Protein AF-A0A8H6CH18-F1 (afdb_monomer_lite)

Organism: NCBI:txid560253

InterPro domains:
  IPR009542 Signal peptidase complex subunit 1 [PF06645] (38-107)
  IPR009542 Signal peptidase complex subunit 1 [PTHR13202] (22-106)

Foldseek 3Di:
DDDDPPPPVPPPPPPPVVVVVVVVVVVVVVCVQQVQPFDPQLVVVLVVLLVVLLVVLQVVLVVVCVVVVHNVSSVCSNVVSNVVSCVVRVGNPPVRHPDDDPDDPPDDPPPDDAPDDPNDDDD

pLDDT: mean 77.4, std 16.91, range [46.97, 98.25]

Structure (mmCIF, N/CA/C/O backbone):
data_AF-A0A8H6CH18-F1
#
_entry.id   AF-A0A8H6CH18-F1
#
loop_
_atom_site.group_PDB
_atom_site.id
_atom_site.type_symbol
_atom_site.label_atom_id
_atom_site.label_alt_id
_atom_site.label_comp_id
_atom_site.label_asym_id
_atom_site.label_entity_id
_atom_site.label_seq_id
_atom_site.pdbx_PDB_ins_code
_atom_site.Cartn_x
_atom_site.Cartn_y
_atom_site.Cartn_z
_atom_site.occupancy
_atom_site.B_iso_or_equiv
_atom_site.auth_seq_id
_atom_site.auth_comp_id
_atom_site.auth_asym_id
_atom_site.auth_atom_id
_atom_site.pdbx_PDB_model_num
ATOM 1 N N . MET A 1 1 ? 29.865 -60.210 4.224 1.00 49.16 1 MET A N 1
ATOM 2 C CA . MET A 1 1 ? 29.651 -58.939 4.955 1.00 49.16 1 MET A CA 1
ATOM 3 C C . MET A 1 1 ? 30.440 -57.892 4.176 1.00 49.16 1 MET A C 1
ATOM 5 O O . MET A 1 1 ? 31.625 -58.109 4.022 1.00 49.16 1 MET A O 1
ATOM 9 N N . ALA A 1 2 ? 29.889 -56.883 3.507 1.00 48.53 2 ALA A N 1
ATOM 10 C CA . ALA A 1 2 ? 28.772 -56.012 3.845 1.00 48.53 2 ALA A CA 1
ATOM 11 C C . ALA A 1 2 ? 27.662 -56.000 2.779 1.00 48.53 2 ALA A C 1
ATOM 13 O O . ALA A 1 2 ? 27.880 -56.288 1.607 1.00 48.53 2 ALA A O 1
ATOM 14 N N . VAL A 1 3 ? 26.461 -55.704 3.261 1.00 52.97 3 VAL A N 1
ATOM 15 C CA . VAL A 1 3 ? 25.207 -55.582 2.523 1.00 52.97 3 VAL A CA 1
ATOM 16 C C . VAL A 1 3 ? 25.241 -54.274 1.731 1.00 52.97 3 VAL A C 1
ATOM 18 O O . VAL A 1 3 ? 25.371 -53.207 2.328 1.00 52.97 3 VAL A O 1
ATOM 21 N N . GLY A 1 4 ? 25.139 -54.354 0.403 1.00 56.97 4 GLY A N 1
ATOM 22 C CA . GLY A 1 4 ? 24.859 -53.196 -0.445 1.00 56.97 4 GLY A CA 1
ATOM 23 C C . GLY A 1 4 ? 23.419 -52.758 -0.208 1.00 56.97 4 GLY A C 1
ATOM 24 O O . GLY A 1 4 ? 22.483 -53.436 -0.623 1.00 56.97 4 GLY A O 1
ATOM 25 N N . PHE A 1 5 ? 23.241 -51.673 0.541 1.00 58.44 5 PHE A N 1
ATOM 26 C CA . PHE A 1 5 ? 21.948 -51.032 0.740 1.00 58.44 5 PHE A CA 1
ATOM 27 C C . PHE A 1 5 ? 21.679 -50.122 -0.460 1.00 58.44 5 PHE A C 1
ATOM 29 O O . PHE A 1 5 ? 21.836 -48.905 -0.387 1.00 58.44 5 PHE A O 1
ATOM 36 N N . ASP A 1 6 ? 21.308 -50.728 -1.585 1.00 55.00 6 ASP A N 1
ATOM 37 C CA . ASP A 1 6 ? 20.701 -50.000 -2.689 1.00 55.00 6 ASP A CA 1
ATOM 38 C C . ASP A 1 6 ? 19.287 -49.608 -2.257 1.00 55.00 6 ASP A C 1
ATOM 40 O O . ASP A 1 6 ? 18.326 -50.372 -2.386 1.00 55.00 6 ASP A O 1
ATOM 44 N N . VAL A 1 7 ? 19.152 -48.388 -1.727 1.00 61.12 7 VAL A N 1
ATOM 45 C CA . VAL A 1 7 ? 17.866 -47.683 -1.689 1.00 61.12 7 VAL A CA 1
ATOM 46 C C . VAL A 1 7 ? 17.504 -47.359 -3.130 1.00 61.12 7 VAL A C 1
ATOM 48 O O . VAL A 1 7 ? 17.605 -46.228 -3.604 1.00 61.12 7 VAL A O 1
ATOM 51 N N . GLN A 1 8 ? 17.057 -48.390 -3.839 1.00 50.03 8 GLN A N 1
ATOM 52 C CA . GLN A 1 8 ? 16.233 -48.260 -5.016 1.00 50.03 8 GLN A CA 1
ATOM 53 C C . GLN A 1 8 ? 14.925 -47.629 -4.534 1.00 50.03 8 GLN A C 1
ATOM 55 O O . GLN A 1 8 ? 13.965 -48.310 -4.174 1.00 50.03 8 GLN A O 1
ATOM 60 N N . SER A 1 9 ? 14.932 -46.297 -4.483 1.00 54.38 9 SER A N 1
ATOM 61 C CA . SER A 1 9 ? 13.798 -45.400 -4.268 1.00 54.38 9 SER A CA 1
ATOM 62 C C . SER A 1 9 ? 12.775 -45.593 -5.399 1.00 54.38 9 SER A C 1
ATOM 64 O O . SER A 1 9 ? 12.564 -44.736 -6.254 1.00 54.38 9 SER A O 1
ATOM 66 N N . ASN A 1 10 ? 12.145 -46.765 -5.433 1.00 49.50 10 ASN A N 1
ATOM 67 C CA . ASN A 1 10 ? 11.081 -47.151 -6.347 1.00 49.50 10 ASN A CA 1
ATOM 68 C C . ASN A 1 10 ? 9.727 -46.783 -5.728 1.00 49.50 10 ASN A C 1
ATOM 70 O O . ASN A 1 10 ? 8.848 -47.616 -5.537 1.00 49.50 10 ASN A O 1
ATOM 74 N N . GLY A 1 11 ? 9.576 -45.506 -5.391 1.00 52.75 11 GLY A N 1
ATOM 75 C CA . GLY A 1 11 ? 8.275 -44.871 -5.290 1.00 52.75 11 GLY A CA 1
ATOM 76 C C . GLY A 1 11 ? 8.027 -44.196 -6.624 1.00 52.75 11 GLY A C 1
ATOM 77 O O . GLY A 1 11 ? 8.425 -43.048 -6.806 1.00 52.75 11 GLY A O 1
ATOM 78 N N . LYS A 1 12 ? 7.425 -44.923 -7.569 1.00 52.72 12 LYS A N 1
ATOM 79 C CA . LYS A 1 12 ? 6.913 -44.388 -8.834 1.00 52.72 12 LYS A CA 1
ATOM 80 C C . LYS A 1 12 ? 5.861 -43.322 -8.539 1.00 52.72 12 LYS A C 1
ATOM 82 O O . LYS A 1 12 ? 4.663 -43.569 -8.613 1.00 52.72 12 LYS A O 1
ATOM 87 N N . ARG A 1 13 ? 6.303 -42.121 -8.191 1.00 57.19 13 ARG A N 1
ATOM 88 C CA . ARG A 1 13 ? 5.475 -40.940 -8.314 1.00 57.19 13 ARG A CA 1
ATOM 89 C C . ARG A 1 13 ? 5.523 -40.605 -9.793 1.00 57.19 13 ARG A C 1
ATOM 91 O O . ARG A 1 13 ? 6.479 -39.995 -10.265 1.00 57.19 13 ARG A O 1
ATOM 98 N N . HIS A 1 14 ? 4.503 -41.050 -10.520 1.00 53.75 14 HIS A N 1
ATOM 99 C CA . HIS A 1 14 ? 4.048 -40.357 -11.719 1.00 53.75 14 HIS A CA 1
ATOM 100 C C . HIS A 1 14 ? 3.620 -38.946 -11.289 1.00 53.75 14 HIS A C 1
ATOM 102 O O . HIS A 1 14 ? 2.441 -38.623 -11.235 1.00 53.75 14 HIS A O 1
ATOM 108 N N . VAL A 1 15 ? 4.584 -38.122 -10.879 1.00 60.84 15 VAL A N 1
ATOM 109 C CA . VAL A 1 15 ? 4.412 -36.684 -10.934 1.00 60.84 15 VAL A CA 1
ATOM 110 C C . VAL A 1 15 ? 4.551 -36.401 -12.412 1.00 60.84 15 VAL A C 1
ATOM 112 O O . VAL A 1 15 ? 5.619 -36.588 -12.997 1.00 60.84 15 VAL A O 1
ATOM 115 N N . ASP A 1 16 ? 3.413 -36.135 -13.032 1.00 64.56 16 ASP A N 1
ATOM 116 C CA . ASP A 1 16 ? 3.322 -35.793 -14.435 1.00 64.56 16 ASP A CA 1
ATOM 117 C C . ASP A 1 16 ? 4.338 -34.678 -14.727 1.00 64.56 16 ASP A C 1
ATOM 119 O O . ASP A 1 16 ? 4.300 -33.629 -14.084 1.00 64.56 16 ASP A O 1
ATOM 123 N N . ARG A 1 17 ? 5.308 -34.925 -15.618 1.00 69.62 17 ARG A N 1
ATOM 124 C CA . ARG A 1 17 ? 6.426 -33.993 -15.867 1.00 69.62 17 ARG A CA 1
ATOM 125 C C . ARG A 1 17 ? 5.913 -32.602 -16.253 1.00 69.62 17 ARG A C 1
ATOM 127 O O . ARG A 1 17 ? 6.522 -31.618 -15.854 1.00 69.62 17 ARG A O 1
ATOM 134 N N . SER A 1 18 ? 4.767 -32.535 -16.932 1.00 69.44 18 SER A N 1
ATOM 135 C CA . SER A 1 18 ? 4.042 -31.297 -17.228 1.00 69.44 18 SER A CA 1
ATOM 136 C C . SER A 1 18 ? 3.617 -30.554 -15.965 1.00 69.44 18 SER A C 1
ATOM 138 O O . SER A 1 18 ? 3.842 -29.358 -15.880 1.00 69.44 18 SER A O 1
ATOM 140 N N . SER A 1 19 ? 3.068 -31.233 -14.953 1.00 71.50 19 SER A N 1
ATOM 141 C CA . SER A 1 19 ? 2.670 -30.582 -13.694 1.00 71.50 19 SER A CA 1
ATOM 142 C C . SER A 1 19 ? 3.842 -29.956 -12.926 1.00 71.50 19 SER A C 1
ATOM 144 O O . SER A 1 19 ? 3.657 -28.930 -12.278 1.00 71.50 19 SER A O 1
ATOM 146 N N . VAL A 1 20 ? 5.046 -30.535 -13.028 1.00 78.44 20 VAL A N 1
ATOM 147 C CA . VAL A 1 20 ? 6.265 -29.969 -12.422 1.00 78.44 20 VAL A CA 1
ATOM 148 C C . VAL A 1 20 ? 6.697 -28.713 -13.172 1.00 78.44 20 VAL A C 1
ATOM 150 O O . VAL A 1 20 ? 6.897 -27.681 -12.546 1.00 78.44 20 VAL A O 1
ATOM 153 N N . THR A 1 21 ? 6.737 -28.761 -14.507 1.00 84.94 21 THR A N 1
ATOM 154 C CA . THR A 1 21 ? 7.068 -27.592 -15.337 1.00 84.94 21 THR A CA 1
ATOM 155 C C . THR A 1 21 ? 6.104 -26.428 -15.102 1.00 84.94 21 THR A C 1
ATOM 157 O O . THR A 1 21 ? 6.547 -25.300 -14.934 1.00 84.94 21 THR A O 1
ATOM 160 N N . MET A 1 22 ? 4.800 -26.702 -15.003 1.00 83.56 22 MET A N 1
ATOM 161 C CA . MET A 1 22 ? 3.792 -25.672 -14.720 1.00 83.56 22 MET A CA 1
ATOM 162 C C . MET A 1 22 ? 3.954 -25.074 -13.313 1.00 83.56 22 MET A C 1
ATOM 164 O O . MET A 1 22 ? 3.724 -23.884 -13.116 1.00 83.56 22 MET A O 1
ATOM 168 N N . ALA A 1 23 ? 4.348 -25.880 -12.320 1.00 86.62 23 ALA A N 1
ATOM 169 C CA . ALA A 1 23 ? 4.632 -25.376 -10.978 1.00 86.62 23 ALA A CA 1
ATOM 170 C C . ALA A 1 23 ? 5.874 -24.472 -10.969 1.00 86.62 23 ALA A C 1
ATOM 172 O O . ALA A 1 23 ? 5.835 -23.406 -10.361 1.00 86.62 23 ALA A O 1
ATOM 173 N N . ASP A 1 24 ? 6.935 -24.855 -11.681 1.00 88.06 24 ASP A N 1
ATOM 174 C CA . ASP A 1 24 ? 8.157 -24.056 -11.804 1.00 88.06 24 ASP A CA 1
ATOM 175 C C . ASP A 1 24 ? 7.900 -22.725 -12.538 1.00 88.06 24 ASP A C 1
ATOM 177 O O . ASP A 1 24 ? 8.400 -21.688 -12.106 1.00 88.06 24 ASP A O 1
ATOM 181 N N . GLU A 1 25 ? 7.067 -22.719 -13.587 1.00 86.56 25 GLU A N 1
ATOM 182 C CA . GLU A 1 25 ? 6.638 -21.495 -14.288 1.00 86.56 25 GLU A CA 1
ATOM 183 C C . GLU A 1 25 ? 5.857 -20.544 -13.367 1.00 86.56 25 GLU A C 1
ATOM 185 O O . GLU A 1 25 ? 6.122 -19.342 -13.347 1.00 86.56 25 GLU A O 1
ATOM 190 N N . LEU A 1 26 ? 4.926 -21.066 -12.559 1.00 86.50 26 LEU A N 1
ATOM 191 C CA . LEU A 1 26 ? 4.182 -20.258 -11.584 1.00 86.50 26 LEU A CA 1
ATOM 192 C C . LEU A 1 26 ? 5.090 -19.707 -10.482 1.00 86.50 26 LEU A C 1
ATOM 194 O O . LEU A 1 26 ? 4.909 -18.569 -10.050 1.00 86.50 26 LEU A O 1
ATOM 198 N N . LEU A 1 27 ? 6.067 -20.498 -10.028 1.00 85.94 27 LEU A N 1
ATOM 199 C CA . LEU A 1 27 ? 7.061 -20.047 -9.058 1.00 85.94 27 LEU A CA 1
ATOM 200 C C . LEU A 1 27 ? 7.941 -18.942 -9.641 1.00 85.94 27 LEU A C 1
ATOM 202 O O . LEU A 1 27 ? 8.190 -17.967 -8.943 1.00 85.94 27 LEU A O 1
ATOM 206 N N . GLN A 1 28 ? 8.353 -19.052 -10.905 1.00 84.25 28 GLN A N 1
ATOM 207 C CA . GLN A 1 28 ? 9.129 -18.015 -11.590 1.00 84.25 28 GLN A CA 1
ATOM 208 C C . GLN A 1 28 ? 8.320 -16.734 -11.783 1.00 84.25 28 GLN A C 1
ATOM 210 O O . GLN A 1 28 ? 8.810 -15.667 -11.443 1.00 84.25 28 GLN A O 1
ATOM 215 N N . GLN A 1 29 ? 7.061 -16.823 -12.218 1.00 81.19 29 GLN A N 1
ATOM 216 C CA . GLN A 1 29 ? 6.184 -15.649 -12.313 1.00 81.19 29 GLN A CA 1
ATOM 217 C C . GLN A 1 29 ? 5.970 -14.986 -10.951 1.00 81.19 29 GLN A C 1
ATOM 219 O O . GLN A 1 29 ? 6.036 -13.764 -10.831 1.00 81.19 29 GLN A O 1
ATOM 224 N N . ALA A 1 30 ? 5.730 -15.781 -9.906 1.00 78.62 30 ALA A N 1
ATOM 225 C CA . ALA A 1 30 ? 5.601 -15.264 -8.551 1.00 78.62 30 ALA A CA 1
ATOM 226 C C . ALA A 1 30 ? 6.912 -14.634 -8.068 1.00 78.62 30 ALA A C 1
ATOM 228 O O . ALA A 1 30 ? 6.871 -13.593 -7.420 1.00 78.62 30 ALA A O 1
ATOM 229 N N . GLN A 1 31 ? 8.053 -15.240 -8.398 1.00 80.38 31 GLN A N 1
ATOM 230 C CA . GLN A 1 31 ? 9.373 -14.732 -8.062 1.00 80.38 31 GLN A CA 1
ATOM 231 C C . GLN A 1 31 ? 9.663 -13.425 -8.797 1.00 80.38 31 GLN A C 1
ATOM 233 O O . GLN A 1 31 ? 10.061 -12.488 -8.135 1.00 80.38 31 GLN A O 1
ATOM 238 N N . GLU A 1 32 ? 9.377 -13.298 -10.092 1.00 75.00 32 GLU A N 1
ATOM 239 C CA . GLU A 1 32 ? 9.531 -12.048 -10.853 1.00 75.00 32 GLU A CA 1
ATOM 240 C C . GLU A 1 32 ? 8.627 -10.928 -10.311 1.00 75.00 32 GLU A C 1
ATOM 242 O O . GLU A 1 32 ? 9.056 -9.782 -10.159 1.00 75.00 32 GLU A O 1
ATOM 247 N N . LEU A 1 33 ? 7.384 -11.263 -9.946 1.00 72.19 33 LEU A N 1
ATOM 248 C CA . LEU A 1 33 ? 6.461 -10.337 -9.284 1.00 72.19 33 LEU A CA 1
ATOM 249 C C . LEU A 1 33 ? 6.904 -9.966 -7.860 1.00 72.19 33 LEU A C 1
ATOM 251 O O . LEU A 1 33 ? 6.545 -8.897 -7.379 1.00 72.19 33 LEU A O 1
ATOM 255 N N . LEU A 1 34 ? 7.648 -10.822 -7.159 1.00 67.62 34 LEU A N 1
ATOM 256 C CA . LEU A 1 34 ? 8.206 -10.499 -5.840 1.00 67.62 34 LEU A CA 1
ATOM 257 C C . LEU A 1 34 ? 9.539 -9.755 -5.939 1.00 67.62 34 LEU A C 1
ATOM 259 O O . LEU A 1 34 ? 9.830 -8.907 -5.101 1.00 67.62 34 LEU A O 1
ATOM 263 N N . GLU A 1 35 ? 10.347 -10.098 -6.938 1.00 71.94 35 GLU A N 1
ATOM 264 C CA . GLU A 1 35 ? 11.679 -9.555 -7.191 1.00 71.94 35 GLU A CA 1
ATOM 265 C C . GLU A 1 35 ? 11.587 -8.088 -7.603 1.00 71.94 35 GLU A C 1
ATOM 267 O O . GLU A 1 35 ? 12.477 -7.308 -7.273 1.00 71.94 35 GLU A O 1
ATOM 272 N N . GLY A 1 36 ? 10.453 -7.681 -8.192 1.00 63.00 36 GLY A N 1
ATOM 273 C CA . GLY A 1 36 ? 9.959 -6.314 -8.050 1.00 63.00 36 GLY A CA 1
ATOM 274 C C . GLY A 1 36 ? 10.931 -5.263 -8.555 1.00 63.00 36 GLY A C 1
ATOM 275 O O . GLY A 1 36 ? 11.122 -4.231 -7.912 1.00 63.00 36 GLY A O 1
ATOM 276 N N . GLN A 1 37 ? 11.557 -5.523 -9.703 1.00 65.31 37 GLN A N 1
ATOM 277 C CA . GLN A 1 37 ? 12.431 -4.552 -10.339 1.00 65.31 37 GLN A CA 1
ATOM 278 C C . GLN A 1 37 ? 11.591 -3.372 -10.852 1.00 65.31 37 GLN A C 1
ATOM 280 O O . GLN A 1 37 ? 11.078 -3.380 -11.971 1.00 65.31 37 GLN A O 1
ATOM 285 N N . ILE A 1 38 ? 11.426 -2.368 -9.995 1.00 69.31 38 ILE A N 1
ATOM 286 C CA . ILE A 1 38 ? 10.756 -1.100 -10.288 1.00 69.31 38 ILE A CA 1
ATOM 287 C C . ILE A 1 38 ? 11.826 -0.098 -10.749 1.00 69.31 38 ILE A C 1
ATOM 289 O O . ILE A 1 38 ? 12.853 0.063 -10.080 1.00 69.31 38 ILE A O 1
ATOM 293 N N . ASP A 1 39 ? 11.593 0.551 -11.893 1.00 74.94 39 ASP A N 1
ATOM 294 C CA . ASP A 1 39 ? 12.430 1.642 -12.418 1.00 74.94 39 ASP A CA 1
ATOM 295 C C . ASP A 1 39 ? 12.379 2.880 -11.484 1.00 74.94 39 ASP A C 1
ATOM 297 O O . ASP A 1 39 ? 11.552 2.959 -10.571 1.00 74.94 39 ASP A O 1
ATOM 301 N N . PHE A 1 40 ? 13.290 3.853 -11.615 1.00 78.81 40 PHE A N 1
ATOM 302 C CA . PHE A 1 40 ? 13.296 4.978 -10.663 1.00 78.81 40 PHE A CA 1
ATOM 303 C C . PHE A 1 40 ? 12.035 5.838 -10.791 1.00 78.81 40 PHE A C 1
ATOM 305 O O . PHE A 1 40 ? 11.524 6.356 -9.792 1.00 78.81 40 PHE A O 1
ATOM 312 N N . GLU A 1 41 ? 11.508 5.968 -12.008 1.00 80.00 41 GLU A N 1
ATOM 313 C CA . GLU A 1 41 ? 10.265 6.692 -12.264 1.00 80.00 41 GLU A CA 1
ATOM 314 C C . GLU A 1 41 ? 9.063 6.025 -11.566 1.00 80.00 41 GLU A C 1
ATOM 316 O O . GLU A 1 41 ? 8.265 6.700 -10.909 1.00 80.00 41 GLU A O 1
ATOM 321 N N . GLY A 1 42 ? 8.966 4.699 -11.617 1.00 82.25 42 GLY A N 1
ATOM 322 C CA . GLY A 1 42 ? 7.954 3.889 -10.951 1.00 82.25 42 GLY A CA 1
ATOM 323 C C . GLY A 1 42 ? 8.042 3.973 -9.430 1.00 82.25 42 GLY A C 1
ATOM 324 O O . GLY A 1 42 ? 7.005 4.070 -8.768 1.00 82.25 42 GLY A O 1
ATOM 325 N N . GLN A 1 43 ? 9.251 4.038 -8.857 1.00 84.44 43 GLN A N 1
ATOM 326 C CA . GLN A 1 43 ? 9.429 4.265 -7.414 1.00 84.44 43 GLN A CA 1
ATOM 327 C C . GLN A 1 43 ? 8.857 5.624 -6.990 1.00 84.44 43 GLN A C 1
ATOM 329 O O . GLN A 1 43 ? 8.093 5.702 -6.027 1.00 84.44 43 GLN A O 1
ATOM 334 N N . LYS A 1 44 ? 9.146 6.687 -7.749 1.00 88.38 44 LYS A N 1
ATOM 335 C CA . LYS A 1 44 ? 8.632 8.037 -7.474 1.00 88.38 44 LYS A CA 1
ATOM 336 C C . LYS A 1 44 ? 7.109 8.123 -7.606 1.00 88.38 44 LYS A C 1
ATOM 338 O O . LYS A 1 44 ? 6.445 8.768 -6.792 1.00 88.38 44 LYS A O 1
ATOM 343 N N . GLN A 1 45 ? 6.537 7.477 -8.621 1.00 87.56 45 GLN A N 1
ATOM 344 C CA . GLN A 1 45 ? 5.081 7.406 -8.784 1.00 87.56 45 GLN A CA 1
ATOM 345 C C . GLN A 1 45 ? 4.428 6.698 -7.598 1.00 87.56 45 GLN A C 1
ATOM 347 O O . GLN A 1 45 ? 3.448 7.185 -7.035 1.00 87.56 45 GLN A O 1
ATOM 352 N N . THR A 1 46 ? 5.016 5.583 -7.183 1.00 91.12 46 THR A N 1
ATOM 353 C CA . THR A 1 46 ? 4.564 4.777 -6.051 1.00 91.12 46 THR A CA 1
ATOM 354 C C . THR A 1 46 ? 4.636 5.554 -4.729 1.00 91.12 46 THR A C 1
ATOM 356 O O . THR A 1 46 ? 3.699 5.509 -3.927 1.00 91.12 46 THR A O 1
ATOM 359 N N . GLU A 1 47 ? 5.688 6.347 -4.518 1.00 91.19 47 GLU A N 1
ATOM 360 C CA . GLU A 1 47 ? 5.824 7.241 -3.361 1.00 91.19 47 GLU A CA 1
ATOM 361 C C . GLU A 1 47 ? 4.704 8.294 -3.314 1.00 91.19 47 GLU A C 1
ATOM 363 O O . GLU A 1 47 ? 4.057 8.480 -2.278 1.00 91.19 47 GLU A O 1
ATOM 368 N N . LEU A 1 48 ? 4.411 8.941 -4.447 1.00 94.00 48 LEU A N 1
ATOM 369 C CA . LEU A 1 48 ? 3.346 9.941 -4.526 1.00 94.00 48 LEU A CA 1
ATOM 370 C C . LEU A 1 48 ? 1.968 9.310 -4.298 1.00 94.00 48 LEU A C 1
ATOM 372 O O . LEU A 1 48 ? 1.177 9.827 -3.506 1.00 94.00 48 LEU A O 1
ATOM 376 N N . ILE A 1 49 ? 1.687 8.182 -4.955 1.00 92.94 49 ILE A N 1
ATOM 377 C CA . ILE A 1 49 ? 0.410 7.470 -4.829 1.00 92.94 49 ILE A CA 1
ATOM 378 C C . ILE A 1 49 ? 0.205 7.004 -3.388 1.00 92.94 49 ILE A C 1
ATOM 380 O O . ILE A 1 49 ? -0.850 7.273 -2.815 1.00 92.94 49 ILE A O 1
ATOM 384 N N . SER A 1 50 ? 1.204 6.359 -2.778 1.00 94.50 50 SER A N 1
ATOM 385 C CA . SER A 1 50 ? 1.117 5.888 -1.389 1.00 94.50 50 SER A CA 1
ATOM 386 C C . SER A 1 50 ? 0.862 7.041 -0.415 1.00 94.50 50 SER A C 1
ATOM 388 O O . SER A 1 50 ? -0.042 6.951 0.418 1.00 94.50 50 SER A O 1
ATOM 390 N N . SER A 1 51 ? 1.579 8.156 -0.573 1.00 96.19 51 SER A N 1
ATOM 391 C CA . SER A 1 51 ? 1.433 9.343 0.272 1.00 96.19 51 SER A CA 1
ATOM 392 C C . SER A 1 51 ? 0.033 9.941 0.176 1.00 96.19 51 SER A C 1
ATOM 394 O O . SER A 1 51 ? -0.610 10.183 1.198 1.00 96.19 51 SER A O 1
ATOM 396 N N . VAL A 1 52 ? -0.472 10.141 -1.045 1.00 97.06 52 VAL A N 1
ATOM 397 C CA . VAL A 1 52 ? -1.816 10.694 -1.270 1.00 97.06 52 VAL A CA 1
ATOM 398 C C . VAL A 1 52 ? -2.889 9.746 -0.737 1.00 97.06 52 VAL A C 1
ATOM 400 O O . VAL A 1 52 ? -3.808 10.187 -0.048 1.00 97.06 52 VAL A O 1
ATOM 403 N N . LEU A 1 53 ? -2.770 8.446 -1.009 1.00 95.75 53 LEU A N 1
ATOM 404 C CA . LEU A 1 53 ? -3.774 7.455 -0.626 1.00 95.75 53 LEU A CA 1
ATOM 405 C C . LEU A 1 53 ? -3.852 7.301 0.900 1.00 95.75 53 LEU A C 1
ATOM 407 O O . LEU A 1 53 ? -4.949 7.314 1.463 1.00 95.75 53 LEU A O 1
ATOM 411 N N . LEU A 1 54 ? -2.706 7.249 1.586 1.00 96.69 54 LEU A N 1
ATOM 412 C CA . LEU A 1 54 ? -2.655 7.211 3.050 1.00 96.69 54 LEU A CA 1
ATOM 413 C C . LEU A 1 54 ? -3.138 8.519 3.684 1.00 96.69 54 LEU A C 1
ATOM 415 O O . LEU A 1 54 ? -3.875 8.469 4.669 1.00 96.69 54 LEU A O 1
ATOM 419 N N . ALA A 1 55 ? -2.790 9.678 3.118 1.00 97.88 55 ALA A N 1
ATOM 420 C CA . ALA A 1 55 ? -3.255 10.970 3.623 1.00 97.88 55 ALA A CA 1
ATOM 421 C C . ALA A 1 55 ? -4.783 11.101 3.525 1.00 97.88 55 ALA A C 1
ATOM 423 O O . ALA A 1 55 ? -5.445 11.479 4.494 1.00 97.88 55 ALA A O 1
ATOM 424 N N . VAL A 1 56 ? -5.357 10.732 2.376 1.00 97.69 56 VAL A N 1
ATOM 425 C CA . VAL A 1 56 ? -6.809 10.746 2.156 1.00 97.69 56 VAL A CA 1
ATOM 426 C C . VAL A 1 56 ? -7.507 9.726 3.059 1.00 97.69 56 VAL A C 1
ATOM 428 O O . VAL A 1 56 ? -8.503 10.061 3.700 1.00 97.69 56 VAL A O 1
ATOM 431 N N . SER A 1 57 ? -6.962 8.512 3.181 1.00 97.38 57 SER A N 1
ATOM 432 C CA . SER A 1 57 ? -7.459 7.497 4.120 1.00 97.38 57 SER A CA 1
ATOM 433 C C . SER A 1 57 ? -7.482 8.015 5.560 1.00 97.38 57 SER A C 1
ATOM 435 O O . SER A 1 57 ? -8.507 7.922 6.233 1.00 97.38 57 SER A O 1
ATOM 437 N N . GLY A 1 58 ? -6.384 8.620 6.021 1.00 97.31 58 GLY A N 1
ATOM 438 C CA . GLY A 1 58 ? -6.277 9.190 7.363 1.00 97.31 58 GLY A CA 1
ATOM 439 C C . GLY A 1 58 ? -7.295 10.303 7.609 1.00 97.31 58 GLY A C 1
ATOM 440 O O . GLY A 1 58 ? -7.929 10.332 8.665 1.00 97.31 58 GLY A O 1
ATOM 441 N N . LEU A 1 59 ? -7.517 11.172 6.617 1.00 98.25 59 LEU A N 1
ATOM 442 C CA . LEU A 1 59 ? -8.542 12.212 6.685 1.00 98.25 59 LEU A CA 1
ATOM 443 C C . LEU A 1 59 ? -9.948 11.612 6.838 1.00 98.25 59 LEU A C 1
ATOM 445 O O . LEU A 1 59 ? -10.702 12.033 7.716 1.00 98.25 59 LEU A O 1
ATOM 449 N N . PHE A 1 60 ? -10.295 10.600 6.037 1.00 97.38 60 PHE A N 1
ATOM 450 C CA . PHE A 1 60 ? -11.589 9.920 6.148 1.00 97.38 60 PHE A CA 1
ATOM 451 C C . PHE A 1 60 ? -11.743 9.164 7.468 1.00 97.38 60 PHE A C 1
ATOM 453 O O . PHE A 1 60 ? -12.785 9.275 8.114 1.00 97.38 60 PHE A O 1
ATOM 460 N N . ALA A 1 61 ? -10.708 8.441 7.897 1.00 97.12 61 ALA A N 1
ATOM 461 C CA . ALA A 1 61 ? -10.687 7.739 9.175 1.00 97.12 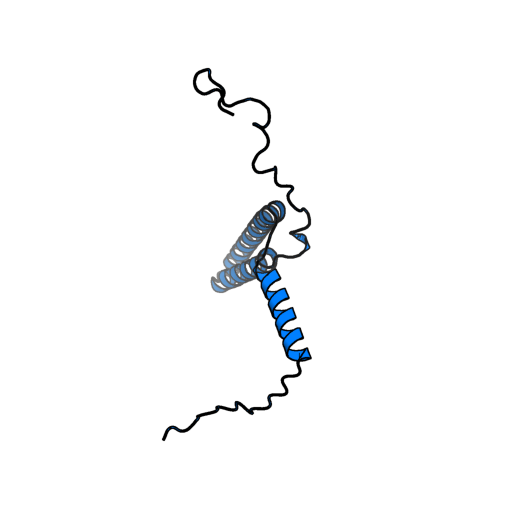61 ALA A CA 1
ATOM 462 C C . ALA A 1 61 ? -10.933 8.705 10.340 1.00 97.12 61 ALA A C 1
ATOM 464 O O . ALA A 1 61 ? -11.737 8.409 11.224 1.00 97.12 61 ALA A O 1
ATOM 465 N N . PHE A 1 62 ? -10.299 9.880 10.308 1.00 96.62 62 PHE A N 1
ATOM 466 C CA . PHE A 1 62 ? -10.496 10.919 11.310 1.00 96.62 62 PHE A CA 1
ATOM 467 C C . PHE A 1 62 ? -11.921 11.487 11.289 1.00 96.62 62 PHE A C 1
ATOM 469 O O . PHE A 1 62 ? -12.566 11.518 12.334 1.00 96.62 62 PHE A O 1
ATOM 476 N N . ILE A 1 63 ? -12.443 11.886 10.121 1.00 98.00 63 ILE A N 1
ATOM 477 C CA . ILE A 1 63 ? -13.793 12.467 10.000 1.00 98.00 63 ILE A CA 1
ATOM 478 C C . ILE A 1 63 ? -14.863 11.469 10.460 1.00 98.00 63 ILE A C 1
ATOM 480 O O . ILE A 1 63 ? -15.724 11.821 11.266 1.00 98.00 63 ILE A O 1
ATOM 484 N N . LEU A 1 64 ? -14.805 10.224 9.980 1.00 96.88 64 LEU A N 1
ATOM 485 C CA . LEU A 1 64 ? -15.780 9.185 10.326 1.00 96.88 64 LEU A CA 1
ATOM 486 C C . LEU A 1 64 ? -15.678 8.785 11.798 1.00 96.88 64 LEU A C 1
ATOM 488 O O . LEU A 1 64 ? -16.694 8.682 12.486 1.00 96.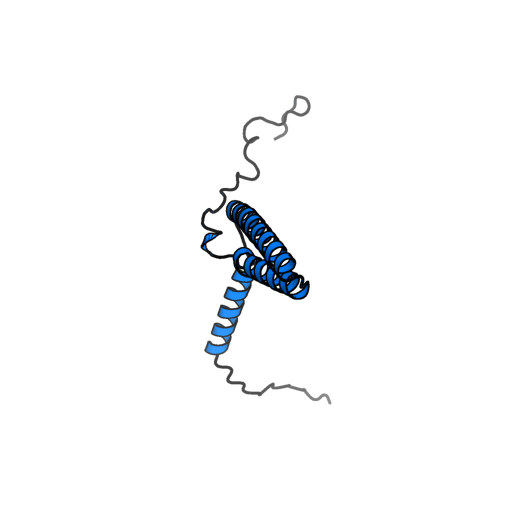88 64 LEU A O 1
ATOM 492 N N . GLY A 1 65 ? -14.454 8.608 12.293 1.00 96.81 65 GLY A N 1
ATOM 493 C CA . GLY A 1 65 ? -14.182 8.310 13.692 1.00 96.81 65 GLY A CA 1
ATOM 494 C C . GLY A 1 65 ? -14.685 9.388 14.644 1.00 96.81 65 GLY A C 1
ATOM 495 O O . GLY A 1 65 ? -15.297 9.080 15.667 1.00 96.81 65 GLY A O 1
ATOM 496 N N . PHE A 1 66 ? -14.472 10.654 14.279 1.00 97.06 66 PHE A N 1
ATOM 497 C CA . PHE A 1 66 ? -14.935 11.804 15.043 1.00 97.06 66 PHE A CA 1
ATOM 498 C C . PHE A 1 66 ? -16.461 11.939 15.004 1.00 97.06 66 PHE A C 1
ATOM 500 O O . PHE A 1 66 ? -17.083 12.095 16.052 1.00 97.06 66 PHE A O 1
ATOM 507 N N . ALA A 1 67 ? -17.083 11.828 13.827 1.00 97.50 67 ALA A N 1
ATOM 508 C CA . ALA A 1 67 ? -18.536 11.937 13.686 1.00 97.50 67 ALA A CA 1
ATOM 509 C C . ALA A 1 67 ? -19.286 10.840 14.463 1.00 97.50 67 ALA A C 1
ATOM 511 O O . ALA A 1 67 ? -20.338 11.101 15.042 1.00 97.50 67 ALA A O 1
ATOM 512 N N . LEU A 1 68 ? -18.731 9.626 14.500 1.00 96.75 68 LEU A N 1
ATOM 513 C CA . LEU A 1 68 ? -19.333 8.471 15.173 1.00 96.75 68 LEU A CA 1
ATOM 514 C C . LEU A 1 68 ? -18.831 8.266 16.610 1.00 96.75 68 LEU A C 1
ATOM 516 O O . LEU A 1 68 ? -19.299 7.348 17.280 1.00 96.75 68 LEU A O 1
ATOM 520 N N . GLN A 1 69 ? -17.882 9.090 17.076 1.00 97.12 69 GLN A N 1
ATOM 521 C CA . GLN A 1 69 ? -17.252 8.995 18.401 1.00 97.12 69 GLN A CA 1
ATOM 522 C C . GLN A 1 69 ? -16.751 7.572 18.730 1.00 97.12 69 GLN A C 1
ATOM 524 O O . GLN A 1 69 ? -16.815 7.117 19.872 1.00 97.12 69 GLN A O 1
ATOM 529 N N . ASN A 1 70 ? -16.265 6.842 17.721 1.00 94.56 70 ASN A N 1
ATOM 530 C CA . ASN A 1 70 ? -15.899 5.433 17.845 1.00 94.56 70 ASN A CA 1
ATOM 531 C C . ASN A 1 70 ? -14.511 5.162 17.256 1.00 94.56 70 ASN A C 1
ATOM 533 O O . ASN A 1 70 ? -14.312 5.200 16.041 1.00 94.56 70 ASN A O 1
ATOM 537 N N . ILE A 1 71 ? -13.567 4.807 18.132 1.00 95.19 71 ILE A N 1
ATOM 538 C CA . ILE A 1 71 ? -12.175 4.529 17.762 1.00 95.19 71 ILE A CA 1
ATOM 539 C C . ILE A 1 71 ? -12.021 3.305 16.851 1.00 95.19 71 ILE A C 1
ATOM 541 O O . ILE A 1 71 ? -11.122 3.278 16.011 1.00 95.19 71 ILE A O 1
ATOM 545 N N . TYR A 1 72 ? -12.909 2.309 16.957 1.00 97.50 72 TYR A N 1
ATOM 546 C CA . TYR A 1 72 ? -12.867 1.139 16.081 1.00 97.50 72 TYR A CA 1
ATOM 547 C C . TYR A 1 72 ? -13.136 1.531 14.630 1.00 97.50 72 TYR A C 1
ATOM 549 O O . TYR A 1 72 ? -12.477 1.015 13.734 1.00 97.50 72 TYR A O 1
ATOM 557 N N . VAL A 1 73 ? -14.056 2.471 14.387 1.00 96.31 73 VAL A N 1
ATOM 558 C CA . VAL A 1 73 ? -14.353 2.941 13.025 1.00 96.31 73 VAL A CA 1
ATOM 559 C C . VAL A 1 73 ? -13.148 3.669 12.435 1.00 96.31 73 VAL A C 1
ATOM 561 O O . VAL A 1 73 ? -12.787 3.404 11.288 1.00 96.31 73 VAL A O 1
ATOM 564 N N . THR A 1 74 ? -12.476 4.512 13.224 1.00 96.88 74 THR A N 1
ATOM 565 C CA . THR A 1 74 ? -11.212 5.153 12.828 1.00 96.88 74 THR A CA 1
ATOM 566 C C . THR A 1 74 ? -10.169 4.114 12.423 1.00 96.88 74 THR A C 1
ATOM 568 O O . THR A 1 74 ? -9.589 4.204 11.343 1.00 96.88 74 THR A O 1
ATOM 571 N N . LEU A 1 75 ? -9.951 3.105 13.273 1.00 97.25 75 LEU A N 1
ATOM 572 C CA . LEU A 1 75 ? -8.930 2.080 13.061 1.00 97.25 75 LEU A CA 1
ATOM 573 C C . LEU A 1 75 ? -9.229 1.224 11.831 1.00 97.25 75 LEU A C 1
ATOM 575 O O . LEU A 1 75 ? -8.353 1.064 10.988 1.00 97.25 75 LEU A O 1
ATOM 579 N N . TRP A 1 76 ? -10.455 0.718 11.685 1.00 97.38 76 TRP A N 1
ATOM 580 C CA . TRP A 1 76 ? -10.830 -0.103 10.530 1.00 97.38 76 TRP A CA 1
ATOM 581 C C . TRP A 1 76 ? -10.792 0.676 9.219 1.00 97.38 76 TRP A C 1
ATOM 583 O O . TRP A 1 76 ? -10.351 0.136 8.209 1.00 97.38 76 TRP A O 1
ATOM 593 N N . THR A 1 77 ? -11.189 1.950 9.234 1.00 96.31 77 THR A N 1
ATOM 594 C CA . THR A 1 77 ? -11.109 2.808 8.044 1.00 96.31 77 THR A CA 1
ATOM 595 C C . THR A 1 77 ? -9.652 3.070 7.661 1.00 96.31 77 THR A C 1
ATOM 597 O O . THR A 1 77 ? -9.280 2.887 6.504 1.00 96.31 77 THR A O 1
ATOM 600 N N . GLY A 1 78 ? -8.808 3.429 8.636 1.00 96.62 78 GLY A N 1
ATOM 601 C CA . GLY A 1 78 ? -7.383 3.666 8.408 1.00 96.62 78 GLY A CA 1
ATOM 602 C C . GLY A 1 78 ? -6.652 2.413 7.923 1.00 96.62 78 GLY A C 1
ATOM 603 O O . GLY A 1 78 ? -5.923 2.473 6.934 1.00 96.62 78 GLY A O 1
ATOM 604 N N . LEU A 1 79 ? -6.902 1.264 8.562 1.00 97.31 79 LEU A N 1
ATOM 605 C CA . LEU A 1 79 ? -6.358 -0.034 8.152 1.00 97.31 79 LEU A CA 1
ATOM 606 C C . LEU A 1 79 ? -6.860 -0.452 6.771 1.00 97.31 79 LEU A C 1
ATOM 608 O O . LEU A 1 79 ? -6.071 -0.947 5.973 1.00 97.31 79 LEU A O 1
ATOM 612 N N . GLY A 1 80 ? -8.137 -0.219 6.465 1.00 97.56 80 GLY A N 1
ATOM 613 C CA . GLY A 1 80 ? -8.700 -0.474 5.142 1.00 97.56 80 GLY A CA 1
ATOM 614 C C . GLY A 1 80 ? -7.990 0.334 4.057 1.00 97.56 80 GLY A C 1
ATOM 615 O O . GLY A 1 80 ? -7.582 -0.225 3.040 1.00 97.56 80 GLY A O 1
ATOM 616 N N . GLY A 1 81 ? -7.762 1.630 4.286 1.00 96.62 81 GLY A N 1
ATOM 617 C CA . GLY A 1 81 ? -7.024 2.455 3.331 1.00 96.62 81 GLY A CA 1
ATOM 618 C C . GLY A 1 81 ? -5.528 2.130 3.261 1.00 96.62 81 GLY A C 1
ATOM 619 O O . GLY A 1 81 ? -4.952 2.195 2.180 1.00 96.62 81 GLY A O 1
ATOM 620 N N . ALA A 1 82 ? -4.899 1.708 4.362 1.00 96.31 82 ALA A N 1
ATOM 621 C CA . ALA A 1 82 ? -3.517 1.228 4.340 1.00 96.31 82 ALA A CA 1
ATOM 622 C C . ALA A 1 82 ? -3.382 -0.093 3.567 1.00 96.31 82 ALA A C 1
ATOM 624 O O . ALA A 1 82 ? -2.486 -0.232 2.740 1.00 96.31 82 ALA A O 1
ATOM 625 N N . ALA A 1 83 ? -4.302 -1.038 3.772 1.00 96.94 83 ALA A N 1
ATOM 626 C CA . ALA A 1 83 ? -4.361 -2.277 3.004 1.00 96.94 83 ALA A CA 1
ATOM 627 C C . ALA A 1 83 ? -4.567 -1.998 1.507 1.00 96.94 83 ALA A C 1
ATOM 629 O O . ALA A 1 83 ? -3.894 -2.600 0.673 1.00 96.94 83 ALA A O 1
ATOM 630 N N . LEU A 1 84 ? -5.432 -1.039 1.162 1.00 95.31 84 LEU A N 1
ATOM 631 C CA . LEU A 1 84 ? -5.601 -0.592 -0.220 1.00 95.31 84 LEU A CA 1
ATOM 632 C C . LEU A 1 84 ? -4.309 0.015 -0.785 1.00 95.31 84 LEU A C 1
ATOM 634 O O . LEU A 1 84 ? -3.932 -0.320 -1.904 1.00 95.31 84 LEU A O 1
ATOM 638 N N . ALA A 1 85 ? -3.608 0.853 -0.013 1.00 94.62 85 ALA A N 1
ATOM 639 C CA . ALA A 1 85 ? -2.315 1.398 -0.419 1.00 94.62 85 ALA A CA 1
ATOM 640 C C . ALA A 1 85 ? -1.331 0.267 -0.738 1.00 94.62 85 ALA A C 1
ATOM 642 O O . ALA A 1 85 ? -0.753 0.261 -1.819 1.00 94.62 85 ALA A O 1
ATOM 643 N N . PHE A 1 86 ? -1.212 -0.730 0.146 1.00 91.81 86 PHE A N 1
ATOM 644 C CA . PHE A 1 86 ? -0.351 -1.889 -0.083 1.00 91.81 86 PHE A CA 1
ATOM 645 C C . PHE A 1 86 ? -0.716 -2.637 -1.367 1.00 91.81 86 PHE A C 1
ATOM 647 O O . PHE A 1 86 ? 0.172 -2.938 -2.155 1.00 91.81 86 PHE A O 1
ATOM 654 N N . LEU A 1 87 ? -1.999 -2.880 -1.636 1.00 92.00 87 LEU A N 1
ATOM 655 C CA . LEU A 1 87 ? -2.426 -3.554 -2.868 1.00 92.00 87 LEU A CA 1
ATOM 656 C C . LEU A 1 87 ? -2.104 -2.758 -4.143 1.00 92.00 87 LEU A C 1
ATOM 658 O O . LEU A 1 87 ? -1.879 -3.357 -5.191 1.00 92.00 87 LEU A O 1
ATOM 662 N N . VAL A 1 88 ? -2.090 -1.427 -4.078 1.00 89.94 88 VAL A N 1
ATOM 663 C CA . VAL A 1 88 ? -1.822 -0.553 -5.236 1.00 89.94 88 VAL A CA 1
ATOM 664 C C . VAL A 1 88 ? -0.322 -0.330 -5.467 1.00 89.94 88 VAL A C 1
ATOM 666 O O . VAL A 1 88 ? 0.103 -0.140 -6.606 1.00 89.94 88 VAL A O 1
ATOM 669 N N . VAL A 1 89 ? 0.471 -0.336 -4.397 1.00 89.06 89 VAL A N 1
ATOM 670 C CA . VAL A 1 89 ? 1.884 0.082 -4.385 1.00 89.06 89 VAL A CA 1
ATOM 671 C C . VAL A 1 89 ? 2.844 -1.106 -4.366 1.00 89.06 89 VAL A C 1
ATOM 673 O O . VAL A 1 89 ? 3.875 -1.052 -5.024 1.00 89.06 89 VAL A O 1
ATOM 676 N N . VAL A 1 90 ? 2.532 -2.168 -3.615 1.00 88.19 90 VAL A N 1
ATOM 677 C CA . VAL A 1 90 ? 3.466 -3.288 -3.397 1.00 88.19 90 VAL A CA 1
ATOM 678 C C . VAL A 1 90 ? 3.640 -4.167 -4.628 1.00 88.19 90 VAL A C 1
ATOM 680 O O . VAL A 1 90 ? 4.783 -4.522 -4.912 1.00 88.19 90 VAL A O 1
ATOM 683 N N . PRO A 1 91 ? 2.578 -4.558 -5.360 1.00 82.62 91 PRO A N 1
ATOM 684 C CA . PRO A 1 91 ? 2.777 -5.353 -6.558 1.00 82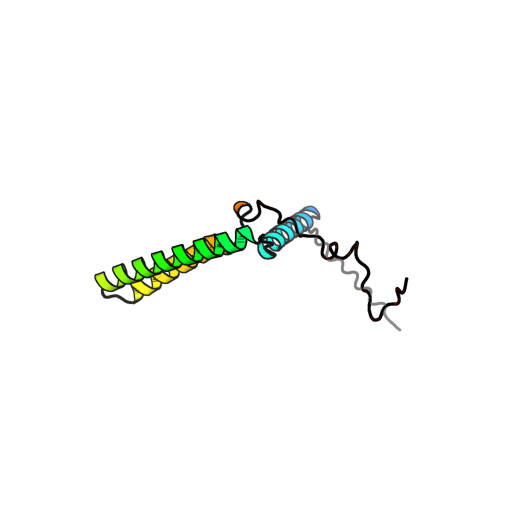.62 91 PRO A CA 1
ATOM 685 C C . PRO A 1 91 ? 3.497 -4.504 -7.615 1.00 82.62 91 PRO A C 1
ATOM 687 O O . PRO A 1 91 ? 3.046 -3.391 -7.907 1.00 82.62 91 PRO A O 1
ATOM 690 N N . PRO A 1 92 ? 4.574 -5.011 -8.234 1.00 76.81 92 PRO A N 1
ATOM 691 C CA . PRO A 1 92 ? 5.263 -4.330 -9.322 1.00 76.81 92 PRO A CA 1
ATOM 692 C C . PRO A 1 92 ? 4.421 -4.448 -10.595 1.00 76.81 92 PRO A C 1
ATOM 694 O O . PRO A 1 92 ? 4.685 -5.257 -11.485 1.00 76.81 92 PRO A O 1
ATOM 697 N N . TYR A 1 93 ? 3.340 -3.672 -10.671 1.00 81.12 93 TYR A N 1
ATOM 698 C CA . TYR A 1 93 ? 2.470 -3.692 -11.836 1.00 81.12 93 TYR A CA 1
ATOM 699 C C . TYR A 1 93 ? 3.271 -3.311 -13.090 1.00 81.12 93 TYR A C 1
ATOM 701 O O . TYR A 1 93 ? 4.049 -2.356 -13.054 1.00 81.12 93 TYR A O 1
ATOM 709 N N . PRO A 1 94 ? 3.020 -3.956 -14.244 1.00 71.44 94 PRO A N 1
ATOM 710 C CA .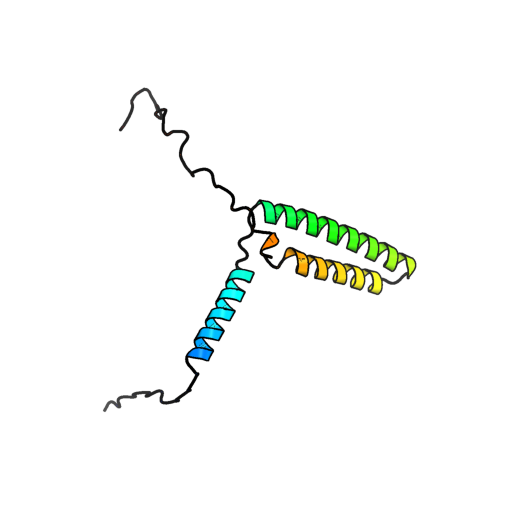 PRO A 1 94 ? 3.722 -3.660 -15.498 1.00 71.44 94 PRO A CA 1
ATOM 711 C C . PRO A 1 94 ? 3.510 -2.215 -15.988 1.00 71.44 94 PRO A C 1
ATOM 713 O O . PRO A 1 94 ? 4.173 -1.761 -16.916 1.00 71.44 94 PRO A O 1
ATOM 716 N N . PHE A 1 95 ? 2.578 -1.467 -15.382 1.00 72.81 95 PHE A N 1
ATOM 717 C CA . PHE A 1 95 ? 2.413 -0.037 -15.619 1.00 72.81 95 PHE A CA 1
ATOM 718 C C . PHE A 1 95 ? 3.539 0.818 -15.019 1.00 72.81 95 PHE A C 1
ATOM 720 O O . PHE A 1 95 ? 3.872 1.842 -15.611 1.00 72.81 95 PHE A O 1
ATOM 727 N N . TYR A 1 96 ? 4.132 0.389 -13.902 1.00 73.19 96 TYR A N 1
ATOM 728 C CA . TYR A 1 96 ? 5.203 1.108 -13.211 1.00 73.19 96 TYR A CA 1
ATOM 729 C C . TYR A 1 96 ? 6.591 0.872 -13.814 1.00 73.19 96 TYR A C 1
ATOM 731 O O . TYR A 1 96 ? 7.527 1.469 -13.325 1.00 73.19 96 TYR A O 1
ATOM 739 N N . ASN A 1 97 ? 6.743 0.018 -14.835 1.00 70.12 97 ASN A N 1
ATOM 740 C CA . ASN A 1 97 ? 8.044 -0.338 -15.424 1.00 70.12 97 ASN A CA 1
ATOM 741 C C . ASN A 1 97 ? 8.049 -0.124 -16.949 1.00 70.12 97 ASN A C 1
ATOM 743 O O . ASN A 1 97 ? 8.360 -1.020 -17.736 1.00 70.12 97 ASN A O 1
ATOM 747 N N . LYS A 1 98 ? 7.568 1.043 -17.389 1.00 68.00 98 LYS A N 1
ATOM 748 C CA . LYS A 1 98 ? 7.441 1.370 -18.822 1.00 68.00 98 LYS A CA 1
ATOM 749 C C . LYS A 1 98 ? 8.645 2.121 -19.381 1.00 68.00 98 LYS A C 1
ATOM 751 O O . LYS A 1 98 ? 8.755 2.233 -20.603 1.00 68.00 98 LYS A O 1
ATOM 756 N N . SER A 1 99 ? 9.525 2.627 -18.523 1.00 61.41 99 SER A N 1
ATOM 757 C CA . SER A 1 99 ? 10.612 3.515 -18.919 1.00 61.41 99 SER A CA 1
ATOM 758 C C . SER A 1 99 ? 11.937 2.937 -18.436 1.00 61.41 99 SER A C 1
ATOM 760 O O . SER A 1 99 ? 12.415 3.326 -17.376 1.00 61.41 99 SER A O 1
ATOM 762 N N . PRO A 1 100 ? 12.572 2.024 -19.198 1.00 59.78 100 PRO A N 1
ATOM 763 C CA . PRO A 1 100 ? 13.881 1.513 -18.821 1.00 59.78 100 PRO A CA 1
ATOM 764 C C . PRO A 1 100 ? 14.869 2.680 -18.723 1.00 59.78 100 PRO A C 1
ATOM 766 O O . PRO A 1 100 ? 15.199 3.326 -19.724 1.00 59.78 100 PRO A O 1
ATOM 769 N N . GLU A 1 101 ? 15.311 2.969 -17.499 1.00 61.62 101 GLU A N 1
ATOM 770 C CA . GLU A 1 101 ? 16.247 4.049 -17.219 1.00 61.62 101 GLU A CA 1
ATOM 771 C C . GLU A 1 101 ? 17.536 3.815 -18.018 1.00 61.62 101 GLU A C 1
ATOM 773 O O . GLU A 1 101 ? 18.228 2.803 -17.859 1.00 61.62 101 GLU A O 1
ATOM 778 N N . ARG A 1 102 ? 17.880 4.750 -18.908 1.00 58.06 102 ARG A N 1
ATOM 779 C CA . ARG A 1 102 ? 19.151 4.696 -19.630 1.00 58.06 102 ARG A CA 1
ATOM 780 C C . ARG A 1 102 ? 20.263 5.136 -18.691 1.00 58.06 102 ARG A C 1
ATOM 782 O O . ARG A 1 102 ? 20.568 6.322 -18.593 1.00 58.06 102 ARG A O 1
ATOM 789 N N . TRP A 1 103 ? 20.868 4.164 -18.021 1.00 67.06 103 TRP A N 1
ATOM 790 C CA . TRP A 1 103 ? 22.061 4.371 -17.213 1.00 67.06 103 TRP A CA 1
ATOM 791 C C . TRP A 1 103 ? 23.143 5.064 -18.046 1.00 67.06 103 TRP A C 1
ATOM 793 O O . TRP A 1 103 ? 23.472 4.630 -19.154 1.00 67.06 103 TRP A O 1
ATOM 803 N N . LEU A 1 104 ? 23.698 6.158 -17.521 1.00 68.12 104 LEU A N 1
ATOM 804 C CA . LEU A 1 104 ? 24.935 6.705 -18.065 1.00 68.12 104 LEU A CA 1
ATOM 805 C C . LEU A 1 104 ? 26.035 5.642 -17.905 1.00 68.12 104 LEU A C 1
ATOM 807 O O . LEU A 1 104 ? 26.071 4.974 -16.868 1.00 68.12 104 LEU A O 1
ATOM 811 N N . PRO A 1 105 ? 26.924 5.458 -18.899 1.00 65.88 105 PRO A N 1
ATOM 812 C CA . PRO A 1 105 ? 28.027 4.516 -18.772 1.00 65.88 105 PRO A CA 1
ATOM 813 C C . PRO A 1 105 ? 28.811 4.842 -17.500 1.00 65.88 105 PRO A C 1
ATOM 815 O O . PRO A 1 105 ? 29.194 5.993 -17.283 1.00 65.88 105 PRO A O 1
ATOM 818 N N . SER A 1 106 ? 29.080 3.827 -16.678 1.00 61.53 106 SER A N 1
ATOM 819 C CA . SER A 1 106 ? 29.815 3.929 -15.407 1.00 61.53 106 SER A CA 1
ATOM 820 C C . SER A 1 106 ? 31.293 4.336 -15.565 1.00 61.53 106 SER A C 1
ATOM 822 O O . SER A 1 106 ? 32.086 4.230 -14.637 1.00 61.53 106 SER A O 1
ATOM 824 N N . GLY A 1 107 ? 31.665 4.877 -16.724 1.00 66.44 107 GLY A N 1
ATOM 825 C CA . GLY A 1 107 ? 32.954 5.485 -16.986 1.00 66.44 107 GLY A CA 1
ATOM 826 C C . GLY A 1 107 ? 33.106 5.849 -18.457 1.00 66.44 107 GLY A C 1
ATOM 827 O O . GLY A 1 107 ? 33.642 5.064 -19.225 1.00 66.44 107 GLY A O 1
ATOM 828 N N . SER A 1 108 ? 32.697 7.055 -18.857 1.00 54.62 108 SER A N 1
ATOM 829 C CA . SER A 1 108 ? 33.304 7.720 -20.021 1.00 54.62 108 SER A CA 1
ATOM 830 C C . SER A 1 108 ? 33.031 9.226 -20.015 1.00 54.62 108 SER A C 1
ATOM 832 O O . SER A 1 108 ? 32.156 9.733 -20.711 1.00 54.62 108 SER A O 1
ATOM 834 N N . GLY A 1 109 ? 33.826 9.926 -19.206 1.00 49.28 109 GLY A N 1
ATOM 835 C CA . GLY A 1 109 ? 34.040 11.376 -19.257 1.00 49.28 109 GLY A CA 1
ATOM 836 C C . GLY A 1 109 ? 35.466 11.806 -18.874 1.00 49.28 109 GLY A C 1
ATOM 837 O O . GLY A 1 109 ? 35.778 12.984 -18.952 1.00 49.28 109 GLY A O 1
ATOM 838 N N . MET A 1 110 ? 36.348 10.859 -18.515 1.00 52.09 110 MET A N 1
ATOM 839 C CA . MET A 1 110 ? 37.815 10.995 -18.583 1.00 52.09 110 MET A CA 1
ATOM 840 C C . MET A 1 110 ? 38.407 10.055 -19.649 1.00 52.09 110 MET A C 1
ATOM 842 O O . MET A 1 110 ? 39.528 9.581 -19.531 1.00 52.09 110 MET A O 1
ATOM 846 N N . ALA A 1 111 ? 37.667 9.775 -20.722 1.00 56.03 111 ALA A N 1
ATOM 847 C CA . ALA A 1 111 ? 38.250 9.222 -21.942 1.00 56.03 111 ALA A CA 1
ATOM 848 C C . ALA A 1 111 ? 38.610 10.399 -22.864 1.00 56.03 111 ALA A C 1
ATOM 850 O O . ALA A 1 111 ? 37.933 10.648 -23.856 1.00 56.03 111 ALA A O 1
ATOM 851 N N . GLY A 1 112 ? 39.607 11.199 -22.469 1.00 53.41 112 GLY A N 1
ATOM 852 C CA . GLY A 1 112 ? 40.025 12.358 -23.269 1.00 53.41 112 GLY A CA 1
ATOM 853 C C 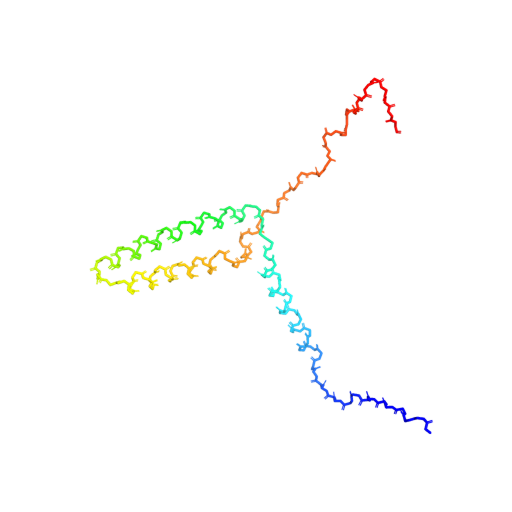. GLY A 1 112 ? 40.923 13.404 -22.607 1.00 53.41 112 GLY A C 1
ATOM 854 O O . GLY A 1 112 ? 41.399 14.286 -23.309 1.00 53.41 112 GLY A O 1
ATOM 855 N N . SER A 1 113 ? 41.211 13.321 -21.307 1.00 56.16 113 SER A N 1
ATOM 856 C CA . SER A 1 113 ? 42.235 14.172 -20.689 1.00 56.16 113 SER A CA 1
ATOM 857 C C . SER A 1 113 ? 42.979 13.364 -19.643 1.00 56.16 113 SER A C 1
ATOM 859 O O . SER A 1 113 ? 42.389 12.909 -18.668 1.00 56.16 113 SER A O 1
ATOM 861 N N . GLY A 1 114 ? 44.259 13.109 -19.918 1.00 53.50 114 GLY A N 1
ATOM 862 C CA . GLY A 1 114 ? 45.130 12.314 -19.064 1.00 53.50 114 GLY A CA 1
ATOM 863 C C . GLY A 1 114 ? 45.143 12.851 -17.639 1.00 53.50 114 GLY A C 1
ATOM 864 O O . GLY A 1 114 ? 45.196 14.060 -17.426 1.00 53.50 114 GLY A O 1
ATOM 865 N N . ILE A 1 115 ? 45.102 11.939 -16.672 1.00 64.56 115 ILE A N 1
ATOM 866 C CA . ILE A 1 115 ? 45.334 12.278 -15.275 1.00 64.56 115 ILE A CA 1
ATOM 867 C C . ILE A 1 115 ? 46.831 12.576 -15.157 1.00 64.56 115 ILE A C 1
ATOM 869 O O . ILE A 1 115 ? 47.663 11.677 -15.062 1.00 64.56 115 ILE A O 1
ATOM 873 N N . GLU A 1 116 ? 47.176 13.852 -15.277 1.00 60.97 116 GLU A N 1
ATOM 874 C CA . GLU A 1 116 ? 48.529 14.354 -15.086 1.00 60.97 116 GLU A CA 1
ATOM 875 C C . GLU A 1 116 ? 48.767 14.525 -13.588 1.00 60.97 116 GLU A C 1
ATOM 877 O O . GLU A 1 116 ? 48.405 15.535 -12.989 1.00 60.97 116 GLU A O 1
ATOM 882 N N . ILE A 1 117 ? 49.338 13.494 -12.969 1.00 61.62 117 ILE A N 1
ATOM 883 C CA . ILE A 1 117 ? 49.855 13.578 -11.607 1.00 61.62 117 ILE A CA 1
ATOM 884 C C . ILE A 1 117 ? 51.350 13.863 -11.758 1.00 61.62 117 ILE A C 1
ATOM 886 O O . ILE A 1 117 ? 52.113 12.983 -12.142 1.00 61.62 117 ILE A O 1
ATOM 890 N N . ASP A 1 118 ? 51.737 15.117 -11.526 1.00 61.31 118 ASP A N 1
ATOM 891 C CA . ASP A 1 118 ? 53.133 15.583 -11.501 1.00 61.31 118 ASP A CA 1
ATOM 892 C C . ASP A 1 118 ? 53.880 15.545 -12.857 1.00 61.31 118 ASP A C 1
ATOM 894 O O . ASP A 1 118 ? 55.007 15.069 -12.975 1.00 61.31 118 ASP A O 1
ATOM 898 N N . GLY A 1 119 ? 53.237 16.026 -13.931 1.00 62.03 119 GLY A N 1
ATOM 899 C CA . GLY A 1 119 ? 53.907 16.340 -15.206 1.00 62.03 119 GLY A CA 1
ATOM 900 C C . GLY A 1 119 ? 54.476 15.155 -16.001 1.00 62.03 119 GLY A C 1
ATOM 901 O O . GLY A 1 119 ? 55.159 15.366 -17.007 1.00 62.03 119 GLY A O 1
ATOM 902 N N . LYS A 1 120 ? 54.209 13.906 -15.601 1.00 57.00 120 LYS A N 1
ATOM 903 C CA . LYS A 1 120 ? 54.636 12.717 -16.349 1.00 57.00 120 LYS A CA 1
ATOM 904 C C . LYS A 1 120 ? 53.472 11.768 -16.600 1.00 57.00 120 LYS A C 1
ATOM 906 O O . LYS A 1 120 ? 52.978 11.102 -15.696 1.00 57.00 120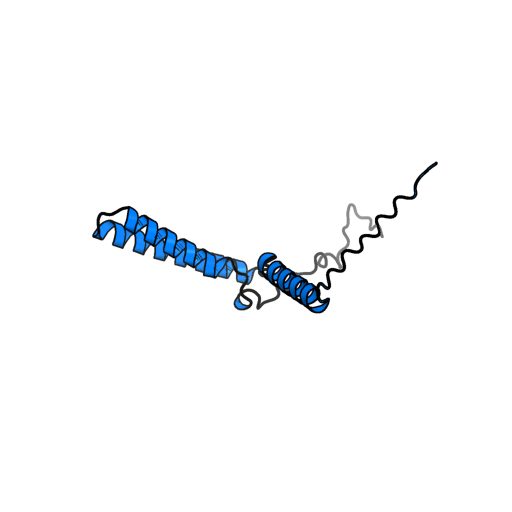 LYS A O 1
ATOM 911 N N . LYS A 1 121 ? 53.091 11.650 -17.874 1.00 50.38 121 LYS A N 1
ATOM 912 C CA . LYS A 1 121 ? 52.129 10.648 -18.343 1.00 50.38 121 LYS A CA 1
ATOM 913 C C . LYS A 1 121 ? 52.729 9.248 -18.223 1.00 50.38 121 LYS A C 1
ATOM 915 O O . LYS A 1 121 ? 53.758 8.964 -18.838 1.00 50.38 121 LYS A O 1
ATOM 920 N N . ILE A 1 122 ? 52.072 8.385 -17.455 1.00 56.56 122 ILE A N 1
ATOM 921 C CA . ILE A 1 122 ? 52.292 6.938 -17.504 1.00 56.56 122 ILE A CA 1
ATOM 922 C C . ILE A 1 122 ? 51.230 6.322 -18.418 1.00 56.56 122 ILE A C 1
ATOM 924 O O . ILE A 1 122 ? 50.056 6.678 -18.329 1.00 56.56 122 ILE A O 1
ATOM 928 N N . ASN A 1 123 ? 51.673 5.474 -19.344 1.00 46.97 123 ASN A N 1
ATOM 929 C CA . ASN A 1 123 ? 50.813 4.667 -20.207 1.00 46.97 123 ASN A CA 1
ATOM 930 C C . ASN A 1 123 ? 50.634 3.279 -19.603 1.00 46.97 123 ASN A C 1
ATOM 932 O O . ASN A 1 123 ? 51.642 2.771 -19.059 1.00 46.97 123 ASN A O 1
#

Sequence (123 aa):
MAVGFDVQSNGKRHVDRSSVTMADELLQQAQELLEGQIDFEGQKQTELISSVLLAVSGLFAFILGFALQNIYVTLWTGLGGAALAFLVVVPPYPFYNKSPERWLPSGSGMAGSGIEIDGKKIN

Secondary structure (DSSP, 8-state):
----------------HHHHHHHHHHHHHHHHHHH----HHHHHHHHHHHHHHHHHHHHHHHHHHHHHT-HHHHHHHHHHHHHHHHHHHSS--TTS--S---PPPSS-SSSSS---STT----

Radius of gyration: 28.69 Å; chains: 1; bounding box: 74×75×42 Å